Protein AF-A0A3P7LUW0-F1 (afdb_monomer_lite)

Sequence (69 aa):
MNQPPPLPSEIELESMIDSILKDDDFNSDGFIDYAEFLRAQKMREDQARAQMQQQQQQQQAAQQQQQRH

Organism: Strongy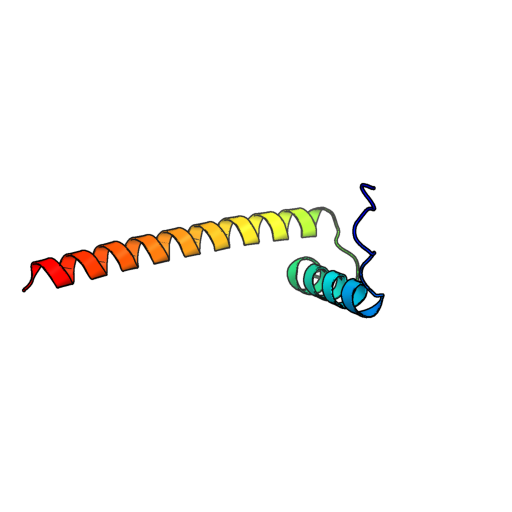lus vulgaris (NCBI:txid40348)

Foldseek 3Di:
DPDDDDDDDPVVVVVVLVVCCVQQVPPPPSDHDPVSVVVSVVVVVVVVVVVVVVVVVVVVVVVVVVVVD

InterPro domains:
  IPR002048 EF-hand domain [PS50222] (12-47)
  IPR011992 EF-hand domain pair [SSF47473] (9-44)
  IPR018247 EF-Hand 1, calcium-binding site [PS00018] (25-37)
  IPR052110 Multiple coagulation factor deficiency protein 2-like [PTHR23104] (6-53)

Structure (mmCIF, N/CA/C/O backbone):
data_AF-A0A3P7LUW0-F1
#
_entry.id   AF-A0A3P7LUW0-F1
#
loop_
_atom_site.group_PDB
_atom_site.id
_atom_site.type_symbol
_atom_site.label_atom_id
_atom_site.label_alt_id
_atom_site.label_comp_id
_atom_site.label_asym_id
_atom_site.label_entity_id
_atom_site.label_seq_id
_atom_site.pdbx_PDB_ins_code
_atom_site.Cartn_x
_atom_site.Cartn_y
_atom_site.Cartn_z
_atom_site.occupancy
_atom_site.B_iso_or_equiv
_atom_site.auth_seq_id
_atom_site.auth_comp_id
_atom_site.auth_asym_id
_atom_site.auth_atom_id
_atom_site.pdbx_PDB_model_num
ATOM 1 N N . MET A 1 1 ? -7.470 33.470 1.169 1.00 61.22 1 MET A N 1
ATOM 2 C CA . MET A 1 1 ? -6.463 32.764 0.351 1.00 61.22 1 MET A CA 1
ATOM 3 C C . MET A 1 1 ? -6.686 31.276 0.533 1.00 61.22 1 MET A C 1
ATOM 5 O O . MET A 1 1 ? -6.762 30.854 1.676 1.00 61.22 1 MET A O 1
ATOM 9 N N . ASN A 1 2 ? -6.836 30.512 -0.548 1.00 75.88 2 ASN A N 1
ATOM 10 C CA . ASN A 1 2 ? -6.987 29.056 -0.493 1.00 75.88 2 ASN A CA 1
ATOM 11 C C . ASN A 1 2 ? -5.614 28.422 -0.768 1.00 75.88 2 ASN A C 1
ATOM 13 O O . ASN A 1 2 ? -5.347 27.993 -1.887 1.00 75.88 2 ASN A O 1
ATOM 17 N N . GLN A 1 3 ? -4.695 28.503 0.202 1.00 73.81 3 GLN A N 1
ATOM 18 C CA . GLN A 1 3 ? -3.391 27.853 0.057 1.00 73.81 3 GLN A CA 1
ATOM 19 C C . GLN A 1 3 ? -3.572 26.334 0.174 1.00 73.81 3 GLN A C 1
ATOM 21 O O . GLN A 1 3 ? -4.292 25.893 1.075 1.00 73.81 3 GLN A O 1
ATOM 26 N N . PRO A 1 4 ? -2.959 25.541 -0.724 1.00 75.25 4 PRO A N 1
ATOM 27 C CA . PRO A 1 4 ? -2.945 24.096 -0.569 1.00 75.25 4 PRO A CA 1
ATOM 28 C C . PRO A 1 4 ? -2.251 23.732 0.752 1.00 75.25 4 PRO A C 1
ATOM 30 O O . PRO A 1 4 ? -1.379 24.482 1.208 1.00 75.25 4 PRO A O 1
ATOM 33 N N . PRO A 1 5 ? -2.645 22.613 1.384 1.00 80.56 5 PRO A N 1
ATOM 34 C CA . PRO A 1 5 ? -1.985 22.143 2.592 1.00 80.56 5 PRO A CA 1
ATOM 35 C C . PRO A 1 5 ? -0.479 21.973 2.341 1.00 80.56 5 PRO A C 1
ATOM 37 O O . PRO A 1 5 ? -0.078 21.681 1.208 1.00 80.56 5 P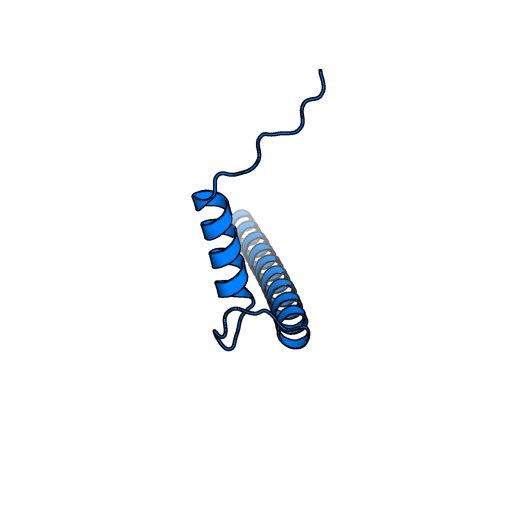RO A O 1
ATOM 40 N N . PRO A 1 6 ? 0.360 22.175 3.373 1.00 84.50 6 PRO A N 1
ATOM 41 C CA . PRO A 1 6 ? 1.783 21.904 3.258 1.00 84.50 6 PRO A CA 1
ATOM 42 C C . PRO A 1 6 ? 1.987 20.448 2.841 1.00 84.50 6 PRO A C 1
ATOM 44 O O . PRO A 1 6 ? 1.246 19.559 3.266 1.00 84.50 6 PRO A O 1
ATOM 47 N N . LEU A 1 7 ? 2.984 20.224 1.987 1.00 86.06 7 LEU A N 1
ATOM 48 C CA . LEU A 1 7 ? 3.395 18.869 1.656 1.00 86.06 7 LEU A CA 1
ATOM 49 C C . LEU A 1 7 ? 3.894 18.164 2.929 1.00 86.06 7 LEU A C 1
ATOM 51 O O . LEU A 1 7 ? 4.474 18.834 3.792 1.00 86.06 7 LEU A O 1
ATOM 55 N N . PRO A 1 8 ? 3.682 16.842 3.044 1.00 89.00 8 PRO A N 1
ATOM 56 C CA . PRO A 1 8 ? 4.294 16.044 4.099 1.00 89.00 8 PRO A CA 1
ATOM 57 C C . PRO A 1 8 ? 5.815 16.224 4.111 1.00 89.00 8 PRO A C 1
ATOM 59 O O . PRO A 1 8 ? 6.429 16.493 3.075 1.00 89.00 8 PRO A O 1
ATOM 62 N N . SER A 1 9 ? 6.424 16.066 5.283 1.00 93.06 9 SER A N 1
ATOM 63 C CA . SER A 1 9 ? 7.880 15.962 5.389 1.00 93.06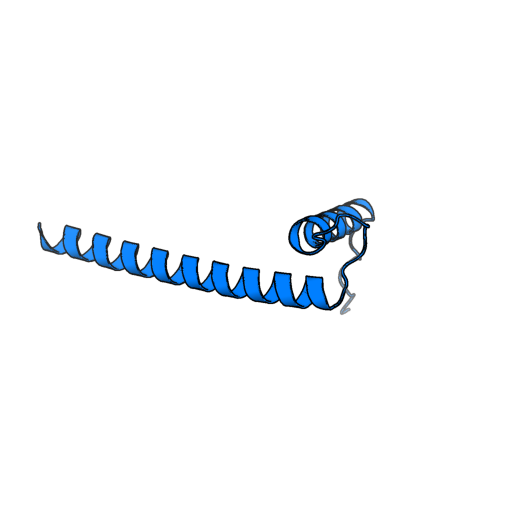 9 SER A CA 1
ATOM 64 C C . SER A 1 9 ? 8.394 14.692 4.702 1.00 93.06 9 SER A C 1
ATOM 66 O O . SER A 1 9 ? 7.642 13.739 4.508 1.00 93.06 9 SER A O 1
ATOM 68 N N . GLU A 1 10 ? 9.688 14.654 4.378 1.00 93.38 10 GLU A N 1
ATOM 69 C CA . GLU A 1 10 ? 10.321 13.465 3.781 1.00 93.38 10 GLU A CA 1
ATOM 70 C C . GLU A 1 10 ? 10.096 12.214 4.641 1.00 93.38 10 GLU A C 1
ATOM 72 O O . GLU A 1 10 ? 9.701 11.174 4.136 1.00 93.38 10 GLU A O 1
ATOM 77 N N . ILE A 1 11 ? 10.236 12.348 5.963 1.00 93.56 11 ILE A N 1
ATOM 78 C CA . ILE A 1 11 ? 10.053 11.253 6.928 1.00 93.56 11 ILE A CA 1
ATOM 79 C C . ILE A 1 11 ? 8.613 10.722 6.899 1.00 93.56 11 ILE A C 1
ATOM 81 O O . ILE A 1 11 ? 8.371 9.520 7.004 1.00 93.56 11 ILE A O 1
ATOM 85 N N . GLU A 1 12 ? 7.629 11.615 6.782 1.00 93.00 12 GLU A N 1
ATOM 86 C CA . GLU A 1 12 ? 6.226 11.211 6.671 1.00 93.00 12 GLU A CA 1
ATOM 87 C C . GLU A 1 12 ? 5.953 10.533 5.329 1.00 93.00 12 GLU A C 1
ATOM 89 O O . GLU A 1 12 ? 5.212 9.553 5.286 1.00 93.00 12 GLU A O 1
ATOM 94 N N . LEU A 1 13 ? 6.574 11.018 4.253 1.00 93.12 13 LEU A N 1
ATOM 95 C CA . LEU A 1 13 ? 6.461 10.419 2.930 1.00 93.12 13 LEU A CA 1
ATOM 96 C C . LEU A 1 13 ? 7.072 9.010 2.897 1.00 93.12 13 LEU A C 1
ATOM 98 O O . LEU A 1 13 ? 6.425 8.090 2.403 1.00 93.12 13 LEU A O 1
ATOM 102 N N . GLU A 1 14 ? 8.255 8.826 3.485 1.00 93.81 14 GLU A N 1
ATOM 103 C CA . GLU A 1 14 ? 8.904 7.521 3.666 1.00 93.81 14 GLU A CA 1
ATOM 104 C C . GLU A 1 14 ? 7.992 6.560 4.438 1.00 93.81 14 GLU A C 1
ATOM 106 O O . GLU A 1 14 ? 7.689 5.474 3.955 1.00 93.81 14 GLU A O 1
ATOM 111 N N . SER A 1 15 ? 7.447 6.993 5.578 1.00 94.88 15 SER A N 1
ATOM 112 C CA . SER A 1 15 ? 6.531 6.179 6.391 1.00 94.88 15 SER A CA 1
ATOM 113 C C . SER A 1 15 ? 5.263 5.755 5.632 1.00 94.88 15 SER A C 1
ATOM 115 O O . SER A 1 15 ? 4.769 4.630 5.782 1.00 94.88 15 SER A O 1
ATOM 117 N N . MET A 1 16 ? 4.730 6.638 4.780 1.00 93.50 16 MET A N 1
ATOM 118 C CA . MET A 1 16 ? 3.601 6.314 3.906 1.00 93.50 16 MET A CA 1
ATOM 119 C C . MET A 1 16 ? 3.982 5.266 2.855 1.00 93.50 16 MET A C 1
ATOM 121 O O . MET A 1 16 ? 3.212 4.330 2.636 1.00 93.50 16 MET A O 1
ATOM 125 N N . ILE A 1 17 ? 5.150 5.405 2.224 1.00 94.88 17 ILE A N 1
ATOM 126 C CA . ILE A 1 17 ? 5.649 4.457 1.219 1.00 94.88 17 ILE A CA 1
ATOM 127 C C . ILE A 1 17 ? 5.915 3.092 1.860 1.00 94.88 17 ILE A C 1
ATOM 129 O O . ILE A 1 17 ? 5.426 2.086 1.349 1.00 94.88 17 ILE A O 1
ATOM 133 N N . ASP A 1 18 ? 6.590 3.056 3.009 1.00 95.94 18 ASP A N 1
ATOM 134 C CA . ASP A 1 18 ? 6.875 1.832 3.765 1.00 95.94 18 ASP A CA 1
ATOM 135 C C . ASP A 1 18 ? 5.594 1.073 4.115 1.00 95.94 18 ASP A C 1
ATOM 137 O O . ASP A 1 18 ? 5.534 -0.153 4.012 1.00 95.94 18 ASP A O 1
ATOM 141 N N . SER A 1 19 ? 4.546 1.803 4.506 1.00 95.44 19 SER A N 1
ATOM 142 C CA . SER A 1 19 ? 3.245 1.211 4.824 1.00 95.44 19 SER A CA 1
ATOM 143 C C . SER A 1 19 ? 2.593 0.568 3.597 1.00 95.44 19 SER A C 1
ATOM 145 O O . SER A 1 19 ? 2.014 -0.506 3.714 1.00 95.44 19 SER A O 1
ATOM 147 N N . ILE A 1 20 ? 2.706 1.199 2.424 1.00 95.62 20 ILE A N 1
ATOM 148 C CA . ILE A 1 20 ? 2.153 0.675 1.168 1.00 95.62 20 ILE A CA 1
ATOM 149 C C . ILE A 1 20 ? 2.935 -0.558 0.710 1.00 95.62 20 ILE A C 1
ATOM 151 O O . ILE A 1 20 ? 2.330 -1.589 0.427 1.00 95.62 20 ILE A O 1
ATOM 155 N N . LEU A 1 21 ? 4.267 -0.477 0.670 1.00 96.81 21 LEU A N 1
ATOM 156 C CA . LEU A 1 21 ? 5.115 -1.595 0.250 1.00 96.81 21 LEU A CA 1
ATOM 157 C C . LEU A 1 21 ? 4.925 -2.804 1.165 1.00 96.81 21 LEU A C 1
ATOM 159 O O . LEU A 1 21 ? 4.762 -3.918 0.691 1.00 96.81 21 LEU A O 1
ATOM 163 N N . LYS A 1 22 ? 4.844 -2.597 2.480 1.00 96.12 22 LYS A N 1
ATOM 164 C CA . LYS A 1 22 ? 4.607 -3.688 3.431 1.00 96.12 22 LYS A CA 1
ATOM 165 C C . LYS A 1 22 ? 3.334 -4.494 3.139 1.00 96.12 22 LYS A C 1
ATOM 167 O O . LYS A 1 22 ? 3.309 -5.696 3.411 1.00 96.12 22 LYS A O 1
ATOM 172 N N . ASP A 1 23 ? 2.285 -3.833 2.664 1.00 94.94 23 ASP A N 1
ATOM 173 C CA . ASP A 1 23 ? 0.984 -4.460 2.436 1.00 94.94 23 ASP A CA 1
ATOM 174 C C . ASP A 1 23 ? 0.848 -5.027 1.011 1.00 94.94 23 ASP A C 1
ATOM 176 O O . ASP A 1 23 ? 0.169 -6.044 0.823 1.00 94.94 23 ASP A O 1
ATOM 180 N N . ASP A 1 24 ? 1.490 -4.391 0.026 1.00 96.62 24 ASP A N 1
ATOM 181 C CA . ASP A 1 24 ? 1.239 -4.636 -1.396 1.00 96.62 24 ASP A CA 1
ATOM 182 C C . ASP A 1 24 ? 2.448 -5.245 -2.149 1.00 96.62 24 ASP A C 1
ATOM 184 O O . ASP A 1 24 ? 2.217 -5.920 -3.149 1.00 96.62 24 ASP A O 1
ATOM 188 N N . ASP A 1 25 ? 3.698 -5.079 -1.688 1.00 96.81 25 ASP A N 1
ATOM 189 C CA . ASP A 1 25 ? 4.906 -5.703 -2.271 1.00 96.81 25 ASP A CA 1
ATOM 190 C C . ASP A 1 25 ? 5.130 -7.093 -1.646 1.00 96.81 25 ASP A C 1
ATOM 192 O O . ASP A 1 25 ? 5.602 -7.253 -0.514 1.00 96.81 25 ASP A O 1
ATOM 196 N N . PHE A 1 26 ? 4.752 -8.136 -2.386 1.00 96.56 26 PHE A N 1
ATOM 197 C CA . PHE A 1 26 ? 4.746 -9.502 -1.866 1.00 96.56 26 PHE A CA 1
ATOM 198 C C . PHE A 1 26 ? 6.092 -10.202 -2.014 1.00 96.56 26 PHE A C 1
ATOM 200 O O . PHE A 1 26 ? 6.336 -11.194 -1.316 1.00 96.56 26 PHE A O 1
ATOM 207 N N . ASN A 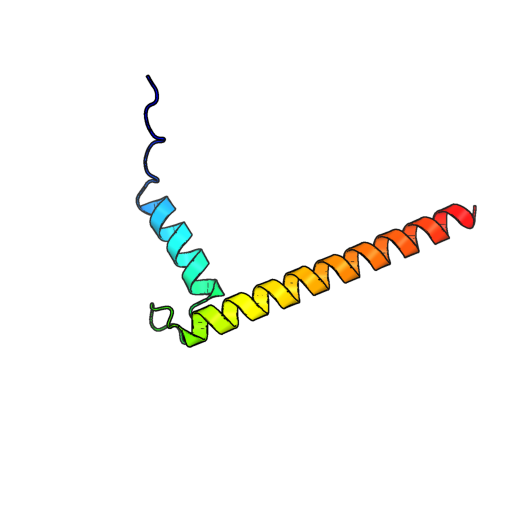1 27 ? 6.923 -9.754 -2.951 1.00 96.81 27 ASN A N 1
ATOM 208 C CA . ASN A 1 27 ? 8.216 -10.364 -3.231 1.00 96.81 27 ASN A CA 1
ATOM 209 C C . ASN A 1 27 ? 9.387 -9.604 -2.564 1.00 96.81 27 ASN A C 1
ATOM 211 O O . ASN A 1 27 ? 10.496 -10.141 -2.506 1.00 96.81 27 ASN A O 1
ATOM 215 N N . SER A 1 28 ? 9.110 -8.428 -1.989 1.00 96.00 28 SER A N 1
ATOM 216 C CA . SER A 1 28 ? 10.046 -7.533 -1.305 1.00 96.00 28 SER A CA 1
ATOM 217 C C . SER A 1 28 ? 11.178 -7.022 -2.200 1.00 96.00 28 SER A C 1
ATOM 219 O O . SER A 1 28 ? 12.319 -6.889 -1.745 1.00 96.00 28 SER A O 1
ATOM 221 N N . ASP A 1 29 ? 10.885 -6.764 -3.474 1.00 97.00 29 ASP A N 1
ATOM 222 C CA . ASP A 1 29 ? 11.830 -6.192 -4.436 1.00 97.00 29 ASP A CA 1
ATOM 223 C C . ASP A 1 29 ? 11.814 -4.651 -4.472 1.00 97.00 29 ASP A C 1
ATOM 225 O O . ASP A 1 29 ? 12.673 -4.040 -5.119 1.00 97.00 29 ASP A O 1
ATOM 229 N N . GLY A 1 30 ? 10.904 -4.027 -3.715 1.00 96.19 30 GLY A N 1
ATOM 230 C CA . GLY A 1 30 ? 10.750 -2.579 -3.604 1.00 96.19 30 GLY A CA 1
ATOM 231 C C . GLY A 1 30 ? 9.827 -1.972 -4.660 1.00 96.19 30 GLY A C 1
ATOM 232 O O . GLY A 1 30 ? 9.702 -0.745 -4.724 1.00 96.19 30 GLY A O 1
AT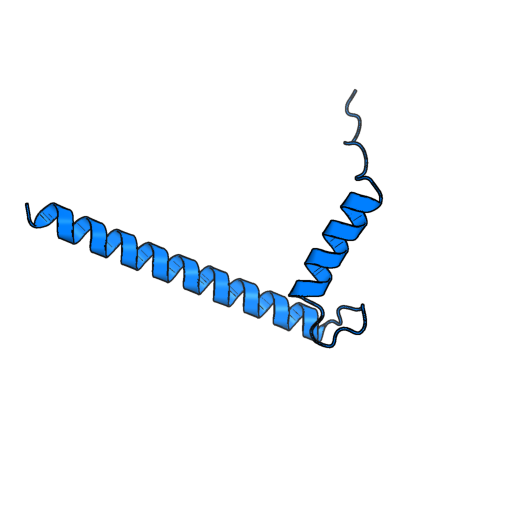OM 233 N N . PHE A 1 31 ? 9.182 -2.796 -5.483 1.00 96.75 31 PHE A N 1
ATOM 234 C CA . PHE A 1 31 ? 8.187 -2.389 -6.461 1.00 96.75 31 PHE A CA 1
ATOM 235 C C . PHE A 1 31 ? 6.864 -3.102 -6.189 1.00 96.75 31 PHE A C 1
ATOM 237 O O . PHE A 1 31 ? 6.806 -4.142 -5.555 1.00 96.75 31 PHE A O 1
ATOM 244 N N . ILE A 1 32 ? 5.776 -2.504 -6.669 1.00 97.75 32 ILE A N 1
ATOM 245 C CA . ILE A 1 32 ? 4.468 -3.158 -6.690 1.00 97.75 32 ILE A CA 1
ATOM 246 C C . ILE A 1 32 ? 4.108 -3.333 -8.150 1.00 97.75 32 ILE A C 1
ATOM 248 O O . ILE A 1 32 ? 3.832 -2.355 -8.859 1.00 97.75 32 ILE A O 1
ATOM 252 N N . ASP A 1 33 ? 4.134 -4.574 -8.613 1.00 97.81 33 ASP A N 1
ATOM 253 C CA . ASP A 1 33 ? 3.689 -4.896 -9.955 1.00 97.81 33 ASP A CA 1
ATOM 254 C C . ASP A 1 33 ? 2.150 -4.930 -10.057 1.00 97.81 33 ASP A C 1
ATOM 256 O O . ASP A 1 33 ? 1.398 -4.841 -9.081 1.00 97.81 33 ASP A O 1
ATOM 260 N N . TYR A 1 34 ? 1.638 -5.019 -11.285 1.00 97.50 34 TYR A N 1
ATOM 261 C CA . TYR A 1 34 ? 0.191 -5.006 -11.502 1.00 97.50 34 TYR A CA 1
ATOM 262 C C . TYR A 1 34 ? -0.521 -6.237 -10.911 1.00 97.50 34 TYR A C 1
ATOM 264 O O . TYR A 1 34 ? -1.671 -6.140 -10.478 1.00 97.50 34 TYR A O 1
ATOM 272 N N . ALA A 1 35 ? 0.134 -7.399 -10.893 1.00 97.56 35 ALA A N 1
ATOM 273 C CA . ALA A 1 35 ? -0.432 -8.611 -10.312 1.00 97.56 35 ALA A CA 1
ATOM 274 C C . ALA A 1 35 ? -0.478 -8.522 -8.780 1.00 97.56 35 ALA A C 1
ATOM 276 O O . ALA A 1 35 ? -1.474 -8.924 -8.171 1.00 97.56 35 ALA A O 1
ATOM 277 N N . GLU A 1 36 ? 0.556 -7.952 -8.169 1.00 97.88 36 GLU A N 1
ATOM 278 C CA . GLU A 1 36 ? 0.629 -7.645 -6.744 1.00 97.88 36 GLU A CA 1
ATOM 279 C C . GLU A 1 36 ? -0.454 -6.650 -6.332 1.00 97.88 36 GLU A C 1
ATOM 281 O O . GLU A 1 36 ? -1.232 -6.939 -5.421 1.00 97.88 36 GLU A O 1
ATOM 286 N N . PHE A 1 37 ? -0.627 -5.561 -7.085 1.00 96.56 37 PHE A N 1
ATOM 287 C CA . PHE A 1 37 ? -1.704 -4.597 -6.856 1.00 96.56 37 PHE A CA 1
ATOM 288 C C . PHE A 1 37 ? -3.096 -5.256 -6.856 1.00 96.56 37 PHE A C 1
ATOM 290 O O . PHE A 1 37 ? -3.896 -5.051 -5.937 1.00 96.56 37 PHE A O 1
ATOM 297 N N . LEU A 1 38 ? -3.397 -6.091 -7.860 1.00 97.88 38 LEU A N 1
ATOM 298 C CA . LEU A 1 38 ? -4.678 -6.806 -7.938 1.00 97.88 38 LEU A CA 1
ATOM 299 C C . LEU A 1 38 ? -4.871 -7.774 -6.766 1.00 97.88 38 LEU A C 1
ATOM 301 O O . LEU A 1 38 ? -5.977 -7.910 -6.231 1.00 97.88 38 LEU A O 1
ATOM 305 N N . ARG A 1 39 ? -3.798 -8.454 -6.357 1.00 96.62 39 ARG A N 1
ATOM 306 C CA . ARG A 1 39 ? -3.817 -9.360 -5.210 1.00 96.62 39 ARG A CA 1
ATOM 307 C C . ARG A 1 39 ? -4.091 -8.599 -3.914 1.00 96.62 39 ARG A C 1
ATOM 309 O O . ARG A 1 39 ? -4.966 -9.020 -3.156 1.00 96.62 39 ARG A O 1
ATOM 316 N N . ALA A 1 40 ? -3.403 -7.485 -3.687 1.00 96.12 40 ALA A N 1
ATOM 317 C CA . ALA A 1 40 ? -3.597 -6.635 -2.520 1.00 96.12 40 ALA A CA 1
ATOM 318 C C . ALA A 1 40 ? -5.022 -6.063 -2.464 1.00 96.12 40 ALA A C 1
ATOM 320 O O . ALA A 1 40 ? -5.672 -6.108 -1.415 1.00 96.12 40 ALA A O 1
ATOM 321 N N . GLN A 1 41 ? -5.565 -5.619 -3.605 1.00 96.31 41 GLN A N 1
ATOM 322 C CA . GLN A 1 41 ? -6.956 -5.170 -3.698 1.00 96.31 41 GLN A CA 1
ATOM 323 C C . GLN A 1 41 ? -7.932 -6.271 -3.257 1.00 96.31 41 GLN A C 1
ATOM 325 O O . GLN A 1 41 ? -8.779 -6.035 -2.394 1.00 96.31 41 GLN A O 1
ATOM 330 N N . LYS A 1 42 ? -7.783 -7.487 -3.795 1.00 96.38 42 LYS A N 1
ATOM 331 C CA . LYS A 1 42 ? -8.633 -8.625 -3.426 1.00 96.38 42 LYS A CA 1
ATOM 332 C C . LYS A 1 42 ? -8.543 -8.943 -1.930 1.00 96.38 42 LYS A C 1
ATOM 334 O O . LYS A 1 42 ? -9.565 -9.172 -1.288 1.00 96.38 42 LYS A O 1
ATOM 339 N N . MET A 1 43 ? -7.333 -8.940 -1.369 1.00 95.25 43 MET A N 1
ATOM 340 C CA . MET A 1 43 ? -7.114 -9.216 0.053 1.00 95.25 43 MET A CA 1
ATOM 341 C C . MET A 1 43 ? -7.799 -8.178 0.947 1.00 95.25 43 MET A C 1
ATOM 343 O O . MET A 1 43 ? -8.473 -8.564 1.903 1.00 95.25 43 MET A O 1
ATOM 347 N N . ARG A 1 44 ? -7.705 -6.884 0.612 1.00 94.31 44 ARG A N 1
ATOM 348 C CA . ARG A 1 44 ? -8.418 -5.817 1.335 1.00 94.31 44 ARG A CA 1
ATOM 349 C C . ARG A 1 44 ? -9.935 -5.999 1.283 1.00 94.31 44 ARG A C 1
ATOM 351 O O . ARG A 1 44 ? -10.598 -5.854 2.309 1.00 94.31 44 ARG A O 1
ATOM 358 N N . GLU A 1 45 ? -10.488 -6.341 0.120 1.00 95.25 45 GLU A N 1
ATOM 359 C CA . GLU A 1 45 ? -11.928 -6.593 -0.041 1.00 95.25 45 GLU A CA 1
ATOM 360 C C . GLU A 1 45 ? -12.402 -7.780 0.813 1.00 95.25 45 GLU A C 1
ATOM 362 O O . GLU A 1 45 ? -13.396 -7.673 1.541 1.00 95.25 45 GLU A O 1
ATOM 367 N N . ASP A 1 46 ? -11.665 -8.892 0.781 1.00 95.44 46 ASP A N 1
ATOM 368 C CA . ASP A 1 46 ? -11.975 -10.086 1.571 1.00 95.44 46 ASP A CA 1
ATOM 369 C C . ASP A 1 46 ? -11.888 -9.794 3.080 1.00 95.44 46 ASP A C 1
ATOM 371 O O . ASP A 1 46 ? -12.759 -10.208 3.854 1.00 95.44 46 ASP A O 1
ATOM 375 N N . G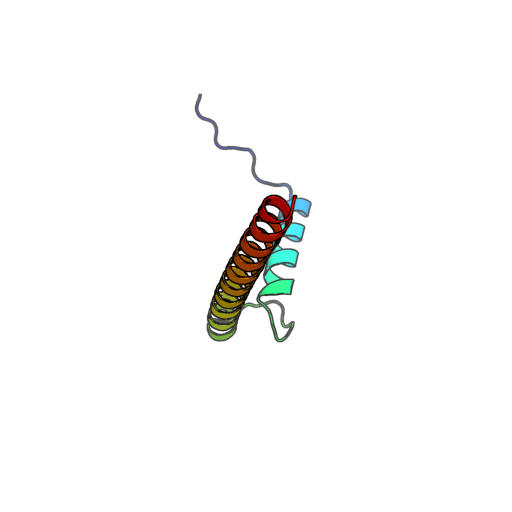LN A 1 47 ? -10.889 -9.018 3.505 1.00 93.81 47 GLN A N 1
ATOM 376 C CA . GLN A 1 47 ? -10.694 -8.640 4.904 1.00 93.81 47 GLN A CA 1
ATOM 377 C C . GLN A 1 47 ? -11.792 -7.689 5.406 1.00 93.81 47 GLN A C 1
ATOM 379 O O . GLN A 1 47 ? -12.339 -7.900 6.493 1.00 93.81 47 GLN A O 1
ATOM 384 N N . ALA A 1 48 ? -12.186 -6.695 4.604 1.00 94.56 48 ALA A N 1
ATOM 385 C CA . ALA A 1 48 ? -13.299 -5.797 4.920 1.00 94.56 48 ALA A CA 1
ATOM 386 C C . ALA A 1 48 ? -14.625 -6.564 5.035 1.00 94.56 48 ALA A C 1
ATOM 388 O O . ALA A 1 48 ? -15.418 -6.345 5.957 1.00 94.56 48 ALA A O 1
ATOM 389 N N . ARG A 1 49 ? -14.851 -7.530 4.136 1.00 95.25 49 ARG A N 1
ATOM 390 C CA . ARG A 1 49 ? -16.035 -8.391 4.178 1.00 95.25 49 ARG A CA 1
ATOM 391 C C . ARG A 1 49 ? -16.057 -9.275 5.425 1.00 95.25 49 ARG A C 1
ATOM 393 O O . ARG A 1 49 ? -17.113 -9.409 6.047 1.00 95.25 49 ARG A O 1
ATOM 400 N N . ALA A 1 50 ? -14.919 -9.853 5.801 1.00 95.44 50 ALA A N 1
ATOM 401 C CA . ALA A 1 50 ? -14.797 -10.661 7.011 1.00 95.44 50 ALA A CA 1
ATOM 402 C C . ALA A 1 50 ? -15.071 -9.833 8.279 1.00 95.44 50 ALA A C 1
ATOM 404 O O . ALA A 1 50 ? -15.829 -10.276 9.145 1.00 95.44 50 ALA A O 1
ATOM 405 N N . GLN A 1 51 ? -14.539 -8.607 8.360 1.00 93.88 51 GLN A N 1
ATOM 406 C CA . GLN A 1 51 ? -14.807 -7.702 9.484 1.00 93.88 51 GLN A CA 1
ATOM 407 C C . GLN A 1 51 ? -16.295 -7.353 9.604 1.00 93.88 51 GLN A C 1
ATOM 409 O O . GLN A 1 51 ? -16.849 -7.424 10.703 1.00 93.88 51 GLN A O 1
ATOM 414 N N . MET A 1 52 ? -16.974 -7.049 8.491 1.00 92.62 52 MET A N 1
ATOM 415 C CA . MET A 1 52 ? -18.413 -6.760 8.525 1.00 92.62 52 MET A CA 1
ATOM 416 C C . MET A 1 52 ? -19.243 -7.952 9.017 1.00 92.62 52 MET A C 1
ATOM 418 O O . MET A 1 52 ? -20.159 -7.776 9.823 1.00 92.62 52 MET A O 1
ATOM 422 N N . GLN A 1 53 ? -18.917 -9.172 8.582 1.00 92.62 53 GLN A N 1
ATOM 423 C CA . GLN A 1 53 ? -19.622 -10.373 9.045 1.00 92.62 53 GLN A CA 1
ATOM 424 C C . GLN A 1 53 ? -19.424 -10.608 10.545 1.00 92.62 53 GLN A C 1
ATOM 426 O O . GLN A 1 53 ? -20.379 -10.932 11.255 1.00 92.62 53 GLN A O 1
ATOM 431 N N . GLN A 1 54 ? -18.204 -10.402 11.041 1.00 91.94 54 GLN A N 1
ATOM 432 C CA . GLN A 1 54 ? -17.897 -10.580 12.456 1.00 91.94 54 GLN A CA 1
ATOM 433 C C . GLN A 1 54 ? -18.630 -9.548 13.326 1.00 91.94 54 GLN A C 1
ATOM 435 O O . GLN A 1 54 ? -19.188 -9.897 14.368 1.00 91.94 54 GLN A O 1
ATOM 440 N N . GLN A 1 55 ? -18.708 -8.294 12.871 1.00 92.19 55 GLN A N 1
ATOM 441 C CA . GLN A 1 55 ? -19.421 -7.237 13.586 1.00 92.19 55 GLN A CA 1
ATOM 442 C C . GLN A 1 55 ? -20.938 -7.493 13.626 1.00 92.19 55 GLN A C 1
ATOM 444 O O . GLN A 1 55 ? -21.576 -7.278 14.659 1.00 92.19 55 GLN A O 1
ATOM 449 N N . GLN A 1 56 ? -21.515 -8.028 12.544 1.00 91.38 56 GLN A N 1
ATOM 450 C CA . GLN A 1 56 ? -22.934 -8.387 12.503 1.00 91.38 56 GLN A CA 1
ATOM 451 C C . GLN A 1 56 ? -23.269 -9.546 13.458 1.00 91.38 56 GLN A C 1
ATOM 453 O O . GLN A 1 56 ? -24.281 -9.487 14.160 1.00 91.38 56 GLN A O 1
ATOM 458 N N . GLN A 1 57 ? -22.410 -10.567 13.549 1.00 89.88 57 GLN A N 1
ATOM 459 C CA . GLN A 1 57 ? -22.598 -11.661 14.512 1.00 89.88 57 GLN A CA 1
ATOM 460 C C . GLN A 1 57 ? -22.516 -11.176 15.964 1.00 89.88 57 GLN A C 1
ATOM 462 O O . GLN A 1 57 ? -23.330 -11.586 16.792 1.00 89.88 57 GLN A O 1
ATOM 467 N N . GLN A 1 58 ? -21.584 -10.270 16.279 1.00 89.50 58 GLN A N 1
ATOM 468 C CA . GLN A 1 58 ? -21.475 -9.703 17.627 1.00 89.50 58 GLN A CA 1
ATOM 469 C C . GLN A 1 58 ? -22.720 -8.896 18.018 1.00 89.50 58 GLN A C 1
ATOM 471 O O . GLN A 1 58 ? -23.212 -9.039 19.138 1.00 89.50 58 GLN A O 1
ATOM 476 N N . GLN A 1 59 ? -23.279 -8.103 17.097 1.00 88.69 59 GLN A N 1
ATOM 477 C CA . GLN A 1 59 ? -24.515 -7.356 17.358 1.00 88.69 59 GLN A CA 1
ATOM 478 C C . GLN A 1 59 ? -25.713 -8.282 17.605 1.00 88.69 59 GLN A C 1
ATOM 480 O O . GLN A 1 59 ? -26.503 -8.031 18.516 1.00 88.69 59 GLN A O 1
ATOM 485 N N . GLN A 1 60 ? -25.837 -9.374 16.843 1.00 88.81 60 GLN A N 1
ATOM 486 C CA . GLN A 1 60 ? -26.906 -10.356 17.052 1.00 88.81 60 GLN A CA 1
ATOM 487 C C . GLN A 1 60 ? -26.766 -11.081 18.398 1.00 88.81 60 GLN A C 1
ATOM 489 O O . GLN A 1 60 ? -27.759 -11.258 19.106 1.00 88.81 60 GLN A O 1
ATOM 494 N N . ALA A 1 61 ? -25.545 -11.457 18.785 1.00 89.88 61 ALA A N 1
ATOM 495 C CA . ALA A 1 61 ? -25.288 -12.102 20.071 1.00 89.88 61 ALA A CA 1
ATOM 496 C C . ALA A 1 61 ? -25.604 -11.174 21.259 1.00 89.88 61 ALA A C 1
ATOM 498 O O . ALA A 1 61 ? -26.212 -11.611 22.238 1.00 89.88 61 ALA A O 1
ATOM 499 N N . ALA A 1 62 ? -25.253 -9.888 21.158 1.00 89.81 62 ALA A N 1
ATOM 500 C CA . ALA A 1 62 ? -25.537 -8.900 22.198 1.00 89.81 62 ALA A CA 1
ATOM 501 C C . ALA A 1 62 ? -27.048 -8.675 22.398 1.00 89.81 62 ALA A C 1
ATOM 503 O O . ALA A 1 62 ? -27.515 -8.601 23.536 1.00 89.81 62 ALA A O 1
ATOM 504 N N . GLN A 1 63 ? -27.832 -8.632 21.314 1.00 85.88 63 GLN A N 1
ATOM 505 C CA . GLN A 1 63 ? -29.290 -8.469 21.398 1.00 85.88 63 GLN A CA 1
ATOM 506 C C . GLN A 1 63 ? -29.982 -9.671 22.059 1.00 85.88 63 GLN A C 1
ATOM 508 O O . GLN A 1 63 ? -30.906 -9.487 22.849 1.00 85.88 63 GLN A O 1
ATOM 513 N N . GLN A 1 64 ? -29.518 -10.898 21.801 1.00 83.94 64 GLN A N 1
ATOM 514 C CA . GLN A 1 64 ? -30.089 -12.095 22.433 1.00 83.94 64 GLN A CA 1
ATOM 515 C C . GLN A 1 64 ? -29.836 -12.145 23.947 1.00 83.94 64 GLN A C 1
ATOM 517 O O . GLN A 1 64 ? -30.680 -12.637 24.692 1.00 83.94 64 GLN A O 1
ATOM 522 N N . GLN A 1 65 ? -28.704 -11.619 24.426 1.00 80.81 65 GLN A N 1
ATOM 523 C CA . GLN A 1 65 ? -28.418 -11.560 25.865 1.00 80.81 65 GLN A CA 1
ATOM 524 C C . GLN A 1 65 ? -29.309 -10.551 26.606 1.00 80.81 65 GLN A C 1
ATOM 526 O O . GLN A 1 65 ? -29.682 -10.800 27.754 1.00 80.81 65 GLN A O 1
ATOM 531 N N . GLN A 1 66 ? -29.693 -9.451 25.950 1.00 79.06 66 GLN A N 1
ATOM 532 C CA . GLN A 1 66 ? -30.598 -8.451 26.527 1.00 79.06 66 GLN A CA 1
ATOM 533 C C . GLN A 1 66 ? -32.042 -8.954 26.645 1.00 79.06 66 GLN A C 1
ATOM 535 O O . GLN A 1 66 ? -32.731 -8.569 27.576 1.00 79.06 66 GLN A O 1
ATOM 540 N N . GLN A 1 67 ? -32.487 -9.846 25.755 1.00 78.12 67 GLN A N 1
ATOM 541 C CA . GLN A 1 67 ? -33.841 -10.425 25.802 1.00 78.12 67 GLN A CA 1
ATOM 542 C C . GLN A 1 67 ? -33.994 -11.565 26.825 1.00 78.12 67 GLN A C 1
ATOM 544 O O . GLN A 1 67 ? -35.098 -12.064 27.027 1.00 78.12 67 GLN A O 1
ATOM 549 N N . ARG A 1 68 ? -32.891 -12.025 27.435 1.00 77.06 68 ARG A N 1
ATOM 550 C CA . ARG A 1 68 ? -32.900 -13.084 28.462 1.00 77.06 68 ARG A CA 1
ATOM 551 C C . ARG A 1 68 ? -32.972 -12.565 29.904 1.00 77.06 68 ARG A C 1
ATOM 553 O O . ARG A 1 68 ? -32.904 -13.388 30.816 1.00 77.06 68 ARG A O 1
ATOM 560 N N . HIS A 1 69 ? -33.095 -11.254 30.097 1.00 62.59 69 HIS A N 1
ATOM 561 C CA . HIS A 1 69 ? -33.349 -10.601 31.386 1.00 62.59 69 HIS A CA 1
ATOM 562 C C . HIS A 1 69 ? -34.737 -9.959 31.367 1.00 62.59 69 HIS A C 1
ATOM 564 O O . HIS A 1 69 ? -35.344 -9.878 32.456 1.00 62.59 69 HIS A O 1
#

Radius of gyration: 20.21 Å; chains: 1; bounding box: 46×46×43 Å

Secondary structure (DSSP, 8-state):
--PPPPPPPHHHHHHHHHHHHHHH-SS-SS---HHHHHHHHHHHHHHHHHHHHHHHHHHHHHHHHHTT-

pLDDT: mean 91.06, std 7.95, range [61.22, 97.88]